Protein AF-A0A920UET9-F1 (afdb_monomer)

Foldseek 3Di:
DDWDADPVGAIDDDPPDPCLVVVCVVPVVSVVVVVVVCCVRPVDPDDDCPDVVNVVVPD

pLDDT: mean 84.37, std 16.52, range [38.66, 97.5]

Mean predicted aligned error: 6.63 Å

Nearest PDB structures (foldseek):
  4u0b-assembly1_D  TM=2.343E-01  e=7.079E+00  Human immunodeficiency virus type 1 (NEW YORK-5 ISOLATE)
  4u0b-assembly1_F  TM=2.038E-01  e=7.079E+00  Human immunodeficiency virus type 1 (NEW YORK-5 ISOLATE)
  8ty6-assembly1_F  TM=2.193E-01  e=7.590E+00  Human immunodeficiency virus 1

Sequence (59 aa):
MIYWERPQGGKVFNAGAIGFGWALDADPKLTKLLRNVLYQLAGVKARTPYDPEWLELVK

Secondary structure (DSSP, 8-state):
-EEEE-TTS-EEEE---TTHHHHHHH-HHHHHHHHHHHHHHH------TTSHHHHTT--

Solvent-accessible surface area (backbone atoms only — not comparable to full-atom values): 3776 Å² total; per-residue (Å²): 105,52,75,51,72,45,98,92,58,64,74,50,79,43,72,84,55,90,61,49,71,62,43,37,76,77,31,67,64,55,37,52,49,52,49,52,50,42,28,75,76,70,65,51,76,82,85,57,82,78,40,68,81,50,54,66,69,72,118

Radius of gyration: 13.85 Å; Cα contacts (8 Å, |Δi|>4): 35; chains: 1; bounding box: 28×32×34 Å

Structure (mmCIF, N/CA/C/O backbone):
data_AF-A0A920UET9-F1
#
_entry.id   AF-A0A920UET9-F1
#
loop_
_atom_site.group_PDB
_atom_site.id
_atom_site.type_symbol
_atom_site.label_atom_id
_atom_site.label_alt_id
_atom_site.label_comp_id
_atom_site.label_asym_id
_atom_site.label_entity_id
_atom_site.label_seq_id
_atom_site.pdbx_PDB_ins_code
_atom_site.Cartn_x
_atom_site.Cartn_y
_atom_site.Cartn_z
_atom_site.occupancy
_atom_site.B_iso_or_equiv
_atom_site.auth_seq_id
_atom_site.auth_comp_id
_atom_site.auth_asym_id
_atom_site.auth_atom_id
_atom_site.pdbx_PDB_model_num
ATOM 1 N N . MET A 1 1 ? 5.363 6.568 2.879 1.00 92.88 1 MET A N 1
ATOM 2 C CA . MET A 1 1 ? 4.319 5.527 2.921 1.00 92.88 1 MET A CA 1
ATOM 3 C C . MET A 1 1 ? 3.855 5.345 4.353 1.00 92.88 1 MET A C 1
ATOM 5 O O . MET A 1 1 ? 4.701 5.270 5.234 1.00 92.88 1 MET A O 1
ATOM 9 N N . ILE A 1 2 ? 2.544 5.344 4.588 1.00 96.88 2 ILE A N 1
ATOM 10 C CA . ILE A 1 2 ? 1.946 5.304 5.931 1.00 96.88 2 ILE A CA 1
ATOM 11 C C . ILE A 1 2 ? 0.808 4.281 5.937 1.00 96.88 2 ILE A C 1
ATOM 13 O O . ILE A 1 2 ? 0.064 4.175 4.960 1.00 96.88 2 ILE A O 1
ATOM 17 N N . TYR A 1 3 ? 0.672 3.551 7.043 1.00 96.44 3 TYR A N 1
ATOM 18 C CA . TYR A 1 3 ? -0.434 2.639 7.313 1.00 96.44 3 TYR A CA 1
ATOM 19 C C . TYR A 1 3 ? -1.030 2.949 8.686 1.00 96.44 3 TYR A C 1
ATOM 21 O O . TYR A 1 3 ? -0.279 3.093 9.650 1.00 96.44 3 TYR A O 1
ATOM 29 N N . TRP A 1 4 ? -2.353 3.072 8.782 1.00 97.00 4 TRP A N 1
ATOM 30 C CA . TRP A 1 4 ? -3.019 3.380 10.049 1.00 97.00 4 TRP A CA 1
ATOM 31 C C . TRP A 1 4 ? -4.438 2.822 10.126 1.00 97.00 4 TRP A C 1
ATOM 33 O O . TRP A 1 4 ? -5.069 2.525 9.109 1.00 97.00 4 TRP A O 1
ATOM 43 N N . GLU A 1 5 ? -4.951 2.714 11.348 1.00 97.50 5 GLU A N 1
ATOM 44 C C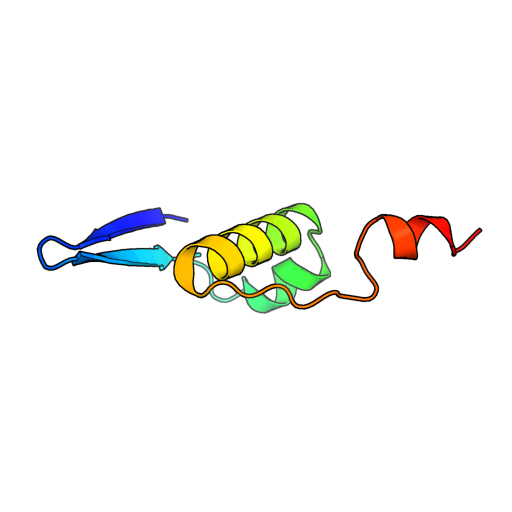A . GLU A 1 5 ? -6.343 2.366 11.635 1.00 97.50 5 GLU A CA 1
ATOM 45 C C . GLU A 1 5 ? -7.109 3.632 12.037 1.00 97.50 5 GLU A C 1
ATOM 47 O O . GLU A 1 5 ? -6.579 4.492 12.745 1.00 97.50 5 GLU A O 1
ATOM 52 N N . ARG A 1 6 ? -8.340 3.796 11.544 1.00 96.62 6 ARG A N 1
ATOM 53 C CA . ARG A 1 6 ? -9.167 4.961 11.890 1.00 96.62 6 ARG A CA 1
ATOM 54 C C . ARG A 1 6 ? -9.900 4.726 13.214 1.00 96.62 6 ARG A C 1
ATOM 56 O O . ARG A 1 6 ? -10.293 3.589 13.473 1.00 96.62 6 ARG A O 1
ATOM 63 N N . PRO A 1 7 ? -10.197 5.781 13.997 1.00 96.75 7 PRO A N 1
ATOM 64 C CA . PRO A 1 7 ? -10.924 5.633 15.261 1.00 96.75 7 PRO A CA 1
ATOM 65 C C . PRO A 1 7 ? -12.300 4.965 15.119 1.00 96.75 7 PRO A C 1
ATOM 67 O O . PRO A 1 7 ? -12.715 4.220 15.997 1.00 96.75 7 PRO A O 1
ATOM 70 N N . GLN A 1 8 ? -13.000 5.189 14.002 1.00 96.06 8 GLN A N 1
ATOM 71 C CA . GLN A 1 8 ? -14.309 4.582 13.706 1.00 96.06 8 GLN A CA 1
ATOM 72 C C . GLN A 1 8 ? -14.195 3.209 13.020 1.00 96.06 8 GLN A C 1
ATOM 74 O O . GLN A 1 8 ? -15.181 2.676 12.516 1.00 96.06 8 GLN A O 1
ATOM 79 N N . GLY A 1 9 ? -12.989 2.649 12.951 1.00 93.00 9 GLY A N 1
ATOM 80 C CA . GLY A 1 9 ? -12.705 1.418 12.235 1.00 93.00 9 GLY A CA 1
ATOM 81 C C . GLY A 1 9 ? -12.348 1.616 10.759 1.00 93.00 9 GLY A C 1
ATOM 82 O O . GLY A 1 9 ? -12.478 2.685 10.143 1.00 93.00 9 GLY A O 1
ATOM 83 N N . GLY A 1 10 ? -11.853 0.526 10.179 1.00 94.25 10 GLY A N 1
ATOM 84 C CA . GLY A 1 10 ? -11.211 0.518 8.872 1.00 94.25 10 GLY A CA 1
ATOM 85 C C . GLY A 1 10 ? -9.732 0.891 8.955 1.00 94.25 10 GLY A C 1
ATOM 86 O O . GLY A 1 10 ? -9.277 1.571 9.876 1.00 94.25 10 GLY A O 1
ATOM 87 N N . LYS A 1 11 ? -8.976 0.422 7.968 1.00 96.69 11 LYS A N 1
ATOM 88 C CA . LYS A 1 11 ? -7.530 0.619 7.874 1.00 96.69 11 LYS A CA 1
ATOM 89 C C . LYS A 1 11 ? -7.211 1.307 6.556 1.00 96.69 11 LYS A C 1
ATOM 91 O O . LYS A 1 11 ? -7.926 1.119 5.572 1.00 96.69 11 LYS A O 1
ATOM 96 N N . VAL A 1 12 ? -6.173 2.129 6.546 1.00 96.31 12 VAL A N 1
ATOM 97 C CA . VAL A 1 12 ? -5.787 2.927 5.384 1.00 96.31 12 VAL A CA 1
ATOM 98 C C . VAL A 1 12 ? -4.314 2.718 5.094 1.00 96.31 12 VAL A C 1
ATOM 100 O O . VAL A 1 12 ? -3.478 2.720 5.994 1.00 96.31 12 VAL A O 1
ATOM 103 N N . PHE A 1 13 ? -4.011 2.571 3.811 1.00 97.31 13 PHE A N 1
ATOM 104 C CA . PHE A 1 13 ? -2.663 2.582 3.276 1.00 97.31 13 PHE A CA 1
ATOM 105 C C . PHE A 1 13 ? -2.506 3.791 2.354 1.00 97.31 13 PHE A C 1
ATOM 107 O O . PHE A 1 13 ? -3.306 3.979 1.439 1.00 97.31 13 PHE A O 1
ATOM 114 N N . ASN A 1 14 ? -1.475 4.605 2.581 1.00 96.31 14 ASN A N 1
ATOM 115 C CA . ASN A 1 14 ? -1.126 5.738 1.729 1.00 96.31 14 ASN A CA 1
ATOM 116 C C . ASN A 1 14 ? 0.319 5.596 1.233 1.00 96.31 14 ASN A C 1
ATOM 118 O O . ASN A 1 14 ? 1.273 5.649 2.016 1.00 96.31 14 ASN A O 1
ATOM 122 N N . ALA A 1 15 ? 0.476 5.446 -0.083 1.00 95.12 15 ALA A N 1
ATOM 123 C CA . ALA A 1 15 ? 1.774 5.368 -0.743 1.00 95.12 15 ALA A CA 1
ATOM 124 C C . ALA A 1 15 ? 2.579 6.677 -0.644 1.00 95.12 15 ALA A C 1
ATOM 126 O O . ALA A 1 15 ? 3.794 6.635 -0.452 1.00 95.12 15 ALA A O 1
ATOM 127 N N . GLY A 1 16 ? 1.902 7.829 -0.701 1.00 93.81 16 GLY A N 1
ATOM 128 C CA . GLY A 1 16 ? 2.506 9.158 -0.582 1.00 93.81 16 GLY A CA 1
ATOM 129 C C . GLY A 1 16 ? 3.335 9.597 -1.791 1.00 93.81 16 GLY A C 1
ATOM 130 O O . GLY A 1 16 ? 4.223 10.425 -1.628 1.00 93.81 16 GLY A O 1
ATOM 131 N N . ALA A 1 17 ? 3.091 9.038 -2.982 1.00 92.81 17 ALA A N 1
ATOM 132 C CA . ALA A 1 17 ? 3.854 9.353 -4.189 1.00 92.81 17 ALA A CA 1
ATOM 133 C C . ALA A 1 17 ? 2.972 9.355 -5.445 1.00 92.81 17 ALA A C 1
ATOM 135 O O . ALA A 1 17 ? 2.221 8.408 -5.675 1.00 92.81 17 ALA A O 1
ATOM 136 N N . ILE A 1 18 ? 3.122 10.382 -6.290 1.00 94.69 18 ILE A N 1
ATOM 137 C CA . ILE A 1 18 ? 2.453 10.465 -7.603 1.00 94.69 18 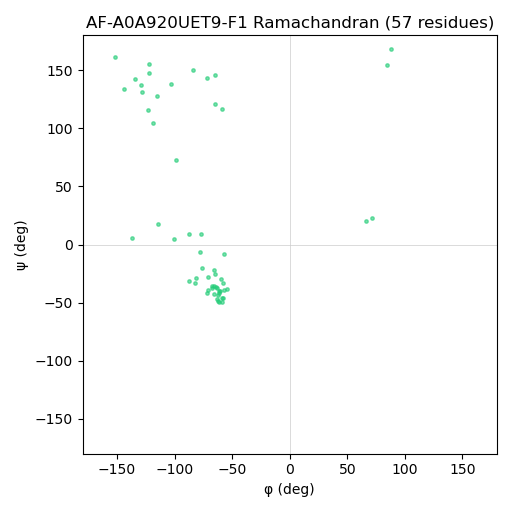ILE A CA 1
ATOM 138 C C . ILE A 1 18 ? 2.922 9.317 -8.502 1.00 94.69 18 ILE A C 1
ATOM 140 O O . ILE A 1 18 ? 2.116 8.640 -9.131 1.00 94.69 18 ILE A O 1
ATOM 144 N N . GLY A 1 19 ? 4.230 9.045 -8.501 1.00 94.81 19 GLY A N 1
ATOM 145 C CA . GLY A 1 19 ? 4.827 7.994 -9.320 1.00 94.81 19 GLY A CA 1
ATOM 146 C C . GLY A 1 19 ? 4.623 6.572 -8.805 1.00 94.81 19 GLY A C 1
ATOM 147 O O . GLY A 1 19 ? 5.238 5.654 -9.341 1.00 94.81 19 GLY A O 1
ATOM 148 N N . PHE A 1 20 ? 3.784 6.366 -7.783 1.00 94.56 20 PHE A N 1
ATOM 149 C CA . PHE A 1 20 ? 3.561 5.038 -7.213 1.00 94.56 20 PHE A CA 1
ATOM 150 C C . PHE A 1 20 ? 3.077 4.042 -8.271 1.00 94.56 20 PHE A C 1
ATOM 152 O O . PHE A 1 20 ? 3.561 2.921 -8.286 1.00 94.56 20 PHE A O 1
ATOM 159 N N . GLY A 1 21 ? 2.209 4.467 -9.197 1.00 90.81 21 GLY A N 1
ATOM 160 C CA . GLY A 1 21 ? 1.724 3.615 -10.287 1.00 90.81 21 GLY A CA 1
ATOM 161 C C . GLY A 1 21 ? 2.844 3.074 -11.182 1.00 90.81 21 GLY A C 1
ATOM 162 O O . GLY A 1 21 ? 2.915 1.869 -11.391 1.00 90.81 21 GLY A O 1
ATOM 163 N N . TRP A 1 22 ? 3.756 3.935 -11.652 1.00 94.25 22 TRP A N 1
ATOM 164 C CA . TRP A 1 22 ? 4.907 3.504 -12.463 1.00 94.25 22 TRP A CA 1
ATOM 165 C C . TRP A 1 22 ? 5.903 2.6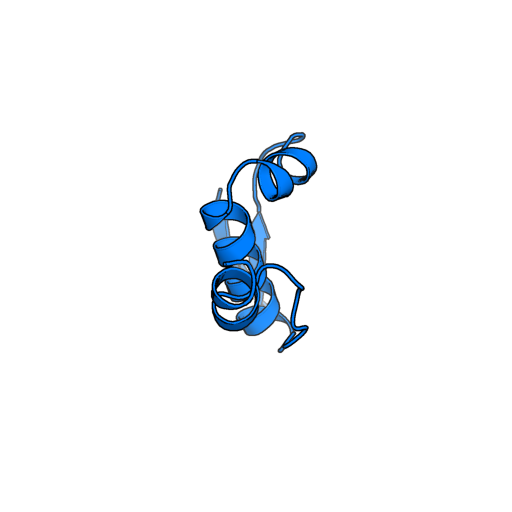64 -11.663 1.00 94.25 22 TRP A C 1
ATOM 167 O O . TRP A 1 22 ? 6.472 1.710 -12.182 1.00 94.25 22 TRP A O 1
ATOM 177 N N . ALA A 1 23 ? 6.095 2.985 -10.383 1.00 93.06 23 ALA A N 1
ATOM 178 C CA . ALA A 1 23 ? 7.006 2.242 -9.523 1.00 93.06 23 ALA A CA 1
ATOM 179 C C 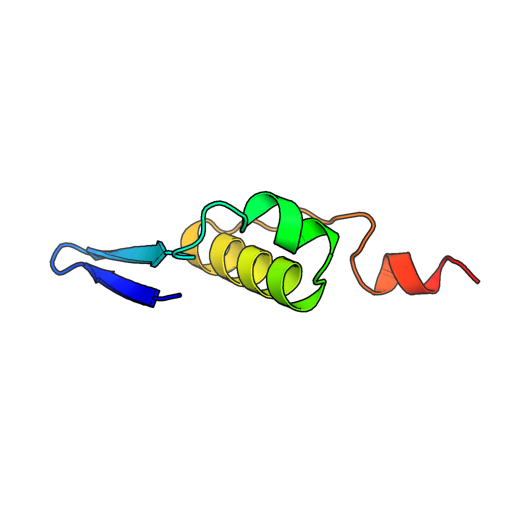. ALA A 1 23 ? 6.551 0.793 -9.272 1.00 93.06 23 ALA A C 1
ATOM 181 O O . ALA A 1 23 ? 7.388 -0.043 -8.954 1.00 93.06 23 ALA A O 1
ATOM 182 N N . LEU A 1 24 ? 5.260 0.470 -9.430 1.00 91.50 24 LEU A N 1
ATOM 183 C CA . LEU A 1 24 ? 4.786 -0.918 -9.355 1.00 91.50 24 LEU A CA 1
ATOM 184 C C . LEU A 1 24 ? 5.366 -1.784 -10.484 1.00 91.50 24 LEU A C 1
ATOM 186 O O . LEU A 1 24 ? 5.686 -2.947 -10.251 1.00 91.50 24 LEU A O 1
ATOM 190 N N . ASP A 1 25 ? 5.527 -1.220 -11.680 1.00 88.12 25 ASP A N 1
ATOM 191 C CA . ASP A 1 25 ? 6.117 -1.926 -12.823 1.00 88.12 25 ASP A CA 1
ATOM 192 C C . ASP A 1 25 ? 7.630 -2.129 -12.638 1.00 88.12 25 ASP A C 1
ATOM 194 O O . ASP A 1 25 ? 8.160 -3.213 -12.867 1.00 88.12 25 ASP A O 1
ATOM 198 N N . ALA A 1 26 ? 8.320 -1.101 -12.137 1.00 90.62 26 ALA A N 1
ATOM 199 C CA . ALA A 1 26 ? 9.772 -1.122 -11.979 1.00 90.62 26 ALA A CA 1
ATOM 200 C C . ALA A 1 26 ? 10.270 -1.847 -10.709 1.00 90.62 26 ALA A C 1
ATOM 202 O O . ALA A 1 26 ? 11.389 -2.361 -10.704 1.00 90.62 26 ALA A O 1
ATOM 203 N N . ASP A 1 27 ? 9.486 -1.870 -9.622 1.00 87.44 27 ASP A N 1
ATOM 204 C CA . ASP A 1 27 ? 9.880 -2.457 -8.335 1.00 87.44 27 ASP A CA 1
ATOM 205 C C . ASP A 1 27 ? 8.959 -3.630 -7.927 1.00 87.44 27 ASP A C 1
ATOM 207 O O . ASP A 1 27 ? 7.851 -3.428 -7.406 1.00 87.44 27 ASP A O 1
ATOM 211 N N . PRO A 1 28 ? 9.431 -4.885 -8.054 1.00 84.50 28 PRO A N 1
ATOM 212 C CA . PRO A 1 28 ? 8.640 -6.057 -7.689 1.00 84.50 28 PRO A CA 1
ATOM 213 C C . PRO A 1 28 ? 8.332 -6.138 -6.185 1.00 84.50 28 PRO A C 1
ATOM 215 O O . PRO A 1 28 ? 7.324 -6.735 -5.792 1.00 84.50 28 PRO A O 1
ATOM 218 N N . LYS A 1 29 ? 9.149 -5.532 -5.310 1.00 88.56 29 LYS A N 1
ATOM 219 C CA . LYS A 1 29 ? 8.864 -5.485 -3.866 1.00 88.56 29 LYS A CA 1
ATOM 220 C C . LYS A 1 29 ? 7.690 -4.561 -3.581 1.00 88.56 29 LYS A C 1
ATOM 222 O O . LYS A 1 29 ? 6.848 -4.894 -2.745 1.00 88.56 29 LYS A O 1
ATOM 22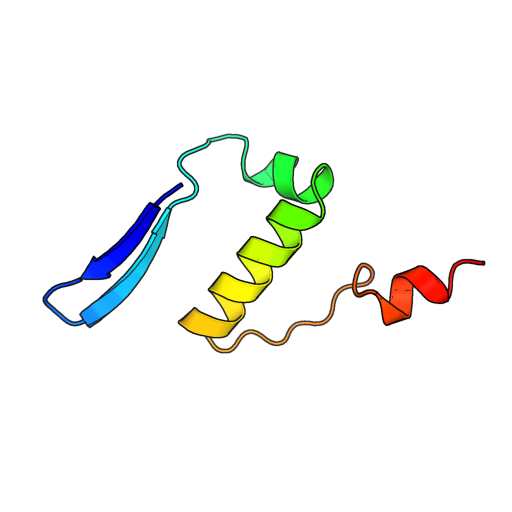7 N N . LEU A 1 30 ? 7.609 -3.439 -4.291 1.00 92.00 30 LEU A N 1
ATOM 228 C CA . LEU A 1 30 ? 6.505 -2.496 -4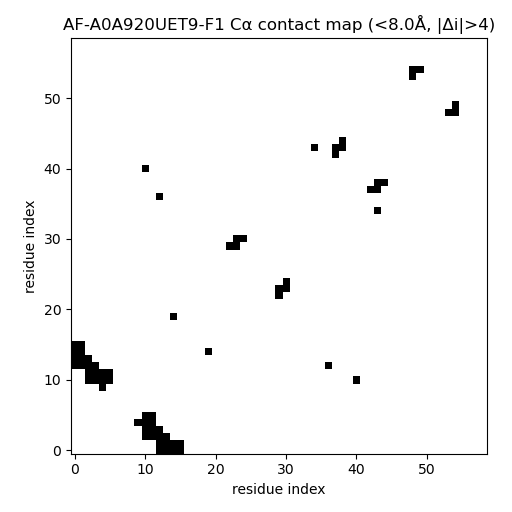.164 1.00 92.00 30 LEU A CA 1
ATOM 229 C C . LEU A 1 30 ? 5.189 -3.114 -4.643 1.00 92.00 30 LEU A C 1
ATOM 231 O O . LEU A 1 30 ? 4.174 -3.026 -3.948 1.00 92.00 30 LEU A O 1
ATOM 235 N N . THR A 1 31 ? 5.234 -3.835 -5.764 1.00 90.69 31 THR A N 1
ATOM 236 C CA . THR A 1 31 ? 4.100 -4.633 -6.245 1.00 90.69 31 THR A CA 1
ATOM 237 C C . THR A 1 31 ? 3.665 -5.676 -5.222 1.00 90.69 31 THR A C 1
ATOM 239 O O . THR A 1 31 ? 2.479 -5.766 -4.894 1.00 90.69 31 THR A O 1
ATOM 242 N N . LYS A 1 32 ? 4.607 -6.421 -4.632 1.00 89.19 32 LYS A N 1
ATOM 243 C CA . LYS A 1 32 ? 4.292 -7.394 -3.577 1.00 89.19 32 LYS A CA 1
ATOM 244 C C . LYS A 1 32 ? 3.668 -6.738 -2.342 1.00 89.19 32 LYS A C 1
ATOM 246 O O . LYS A 1 32 ? 2.725 -7.283 -1.770 1.00 89.19 32 LYS A O 1
ATOM 251 N N . LEU A 1 33 ? 4.149 -5.563 -1.942 1.00 93.06 33 LEU A N 1
ATOM 252 C CA . LEU A 1 33 ? 3.579 -4.820 -0.822 1.00 93.06 33 LEU A CA 1
ATOM 253 C C . LEU A 1 33 ? 2.129 -4.407 -1.097 1.00 93.06 33 LEU A C 1
ATOM 255 O O . LEU A 1 33 ? 1.266 -4.645 -0.253 1.00 93.06 33 LEU A O 1
ATOM 259 N N . LEU A 1 34 ? 1.841 -3.849 -2.276 1.00 93.50 34 LEU A N 1
ATOM 260 C CA . LEU A 1 34 ? 0.474 -3.478 -2.642 1.00 93.50 34 LEU A CA 1
ATOM 261 C C . LEU A 1 34 ? -0.455 -4.702 -2.662 1.00 93.50 34 LEU A C 1
ATOM 263 O O . LEU A 1 34 ? -1.571 -4.625 -2.152 1.00 93.50 34 LEU A O 1
ATOM 267 N N . ARG A 1 35 ? 0.013 -5.852 -3.166 1.00 90.81 35 ARG A N 1
ATOM 268 C CA . ARG A 1 35 ? -0.741 -7.120 -3.125 1.00 90.81 35 ARG A CA 1
ATOM 269 C C . ARG A 1 35 ? -1.088 -7.525 -1.692 1.00 90.81 35 ARG A C 1
ATOM 271 O O . ARG A 1 35 ? -2.243 -7.841 -1.416 1.00 90.81 35 ARG A O 1
ATOM 278 N N . ASN A 1 36 ? -0.127 -7.448 -0.771 1.00 93.12 36 ASN A N 1
ATOM 279 C CA . ASN A 1 36 ? -0.367 -7.741 0.644 1.00 93.12 36 ASN A CA 1
ATOM 280 C C . ASN A 1 36 ? -1.407 -6.794 1.256 1.00 93.12 36 ASN A C 1
ATOM 282 O O . ASN A 1 36 ? -2.286 -7.246 1.986 1.00 93.12 36 ASN A O 1
ATOM 286 N N . VAL A 1 37 ? -1.344 -5.498 0.935 1.00 95.44 37 VAL A N 1
ATOM 287 C CA . VAL A 1 37 ? -2.331 -4.509 1.395 1.00 95.44 37 VAL A CA 1
ATOM 288 C C . VAL A 1 37 ? -3.724 -4.854 0.867 1.00 95.44 37 VAL A C 1
ATOM 290 O O . VAL A 1 37 ? -4.667 -4.931 1.647 1.00 95.44 37 VAL A O 1
ATOM 293 N N . LEU A 1 38 ? -3.868 -5.115 -0.432 1.00 94.25 38 LEU A N 1
ATOM 294 C CA . LEU A 1 38 ? -5.163 -5.448 -1.036 1.00 94.25 38 LEU A CA 1
ATOM 295 C C . LEU A 1 38 ? -5.747 -6.755 -0.486 1.00 94.25 38 LEU A C 1
ATOM 297 O O . LEU A 1 38 ? -6.954 -6.843 -0.250 1.00 94.25 38 LEU A O 1
ATOM 301 N N . TYR A 1 39 ? -4.901 -7.753 -0.228 1.00 93.88 39 TYR A N 1
ATOM 302 C CA . TYR A 1 39 ? -5.315 -8.983 0.438 1.00 93.88 39 TYR A CA 1
ATOM 303 C C . TYR A 1 39 ? -5.828 -8.712 1.859 1.00 93.88 39 TYR A C 1
ATOM 305 O O . TYR A 1 39 ? -6.912 -9.164 2.217 1.00 93.88 39 TYR A O 1
ATOM 313 N N . GLN A 1 40 ? -5.087 -7.939 2.656 1.00 93.44 40 GLN A N 1
ATOM 314 C CA . GLN A 1 40 ? -5.454 -7.638 4.043 1.00 93.44 40 GLN A CA 1
ATOM 315 C C . GLN A 1 40 ? -6.709 -6.762 4.156 1.00 93.44 40 GLN A C 1
ATOM 317 O O . GLN A 1 40 ? -7.507 -6.957 5.068 1.00 93.44 40 GLN A O 1
ATOM 322 N N . LEU A 1 41 ? -6.890 -5.796 3.251 1.00 94.50 41 LEU A N 1
ATOM 323 C CA . LEU A 1 41 ? -7.992 -4.833 3.334 1.00 94.50 41 LEU A CA 1
ATOM 324 C C . LEU A 1 41 ? -9.278 -5.307 2.659 1.00 94.50 41 LEU A C 1
ATOM 326 O O . LEU A 1 41 ? -10.361 -4.918 3.088 1.00 94.50 41 LEU A O 1
ATOM 330 N N . ALA A 1 42 ? -9.168 -6.105 1.598 1.00 91.50 42 ALA A N 1
ATOM 331 C CA . ALA A 1 42 ? -10.306 -6.462 0.754 1.00 91.50 42 ALA A CA 1
ATOM 332 C C . ALA A 1 42 ? -10.339 -7.947 0.356 1.00 91.50 42 ALA A C 1
ATOM 334 O O . ALA A 1 42 ? -11.175 -8.345 -0.451 1.00 91.50 42 ALA A O 1
ATOM 335 N N . GLY A 1 43 ? -9.440 -8.785 0.885 1.00 91.69 43 GLY A N 1
ATOM 336 C CA . GLY A 1 43 ? -9.405 -10.215 0.567 1.00 91.69 43 GLY A CA 1
ATOM 337 C C . GLY A 1 43 ? -9.042 -10.518 -0.888 1.00 91.69 43 GLY A C 1
ATOM 338 O O . GLY A 1 43 ? -9.350 -11.606 -1.377 1.00 91.69 43 GLY A O 1
ATOM 339 N N . VAL A 1 44 ? -8.409 -9.578 -1.599 1.00 90.50 44 VAL A N 1
ATOM 340 C CA . VAL A 1 44 ? -8.039 -9.748 -3.011 1.00 90.50 44 VAL A CA 1
ATOM 341 C C . VAL A 1 44 ? -7.005 -10.868 -3.149 1.00 90.50 44 VAL A C 1
ATOM 343 O O . VAL A 1 44 ? -5.914 -10.786 -2.591 1.00 90.50 44 VAL A O 1
ATOM 346 N N . LYS A 1 45 ? -7.340 -11.906 -3.926 1.00 83.44 45 LYS A N 1
ATOM 347 C CA . LYS A 1 45 ? -6.482 -13.078 -4.213 1.00 83.44 45 LYS A CA 1
ATOM 348 C C . LYS A 1 45 ? -6.073 -13.177 -5.689 1.00 83.44 45 LYS A C 1
ATOM 350 O O . LYS A 1 45 ? -5.710 -14.254 -6.154 1.00 83.44 45 LYS A O 1
ATOM 355 N N . ALA A 1 46 ? -6.198 -12.085 -6.445 1.00 71.56 46 ALA A N 1
ATOM 356 C CA . ALA A 1 46 ? -5.937 -12.086 -7.881 1.00 71.56 46 ALA A CA 1
ATOM 357 C C . ALA A 1 46 ? -4.496 -12.536 -8.175 1.00 71.56 46 ALA A C 1
ATOM 359 O O . ALA A 1 46 ? -3.533 -11.877 -7.776 1.00 71.56 46 ALA A O 1
ATOM 360 N N . ARG A 1 47 ? -4.354 -13.663 -8.880 1.00 64.88 47 ARG A N 1
ATOM 361 C CA . ARG A 1 47 ? -3.063 -14.131 -9.395 1.00 64.88 47 ARG A CA 1
ATOM 362 C C . ARG A 1 47 ? -2.626 -13.234 -10.548 1.00 64.88 47 ARG A C 1
ATOM 364 O O . ARG A 1 47 ? -3.465 -12.775 -11.319 1.00 64.88 47 ARG A O 1
ATOM 371 N N . THR A 1 48 ? -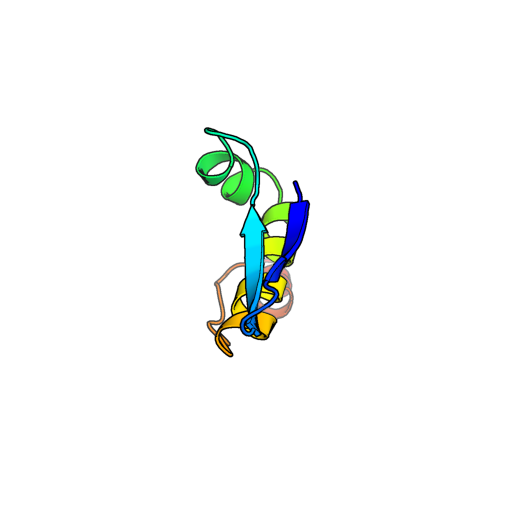1.331 -12.971 -10.658 1.00 63.69 48 THR A N 1
ATOM 372 C CA . THR A 1 48 ? -0.753 -12.236 -11.793 1.00 63.69 48 THR A CA 1
ATOM 373 C C . THR A 1 48 ? 0.315 -13.070 -12.485 1.00 63.69 48 THR A C 1
ATOM 375 O O . THR A 1 48 ? 0.951 -13.879 -11.813 1.00 63.69 48 THR A O 1
ATOM 378 N N . PRO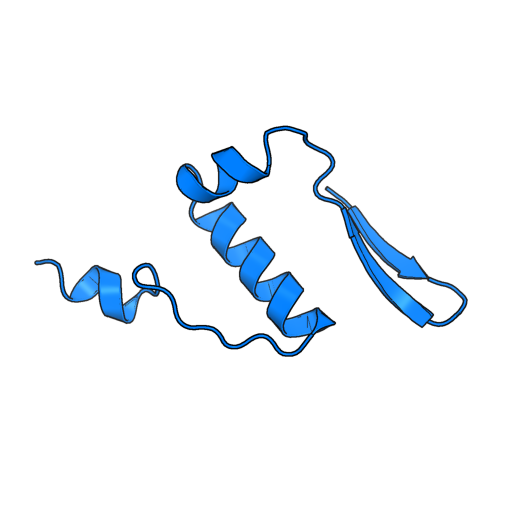 A 1 49 ? 0.599 -12.818 -13.777 1.00 60.41 49 PRO A N 1
ATOM 379 C CA . PRO A 1 49 ? 1.702 -13.461 -14.502 1.00 60.41 49 PRO A CA 1
ATOM 380 C C . PRO A 1 49 ? 3.095 -13.267 -13.874 1.00 60.41 49 PRO A C 1
ATOM 382 O O . PRO A 1 49 ? 4.055 -13.875 -14.320 1.00 60.41 49 PRO A O 1
ATOM 385 N N . TYR A 1 50 ? 3.219 -12.415 -12.852 1.00 59.75 50 TYR A N 1
ATOM 386 C CA . TYR A 1 50 ? 4.455 -12.146 -12.113 1.00 59.75 50 TYR A CA 1
ATOM 387 C C . TYR A 1 50 ? 4.547 -12.885 -10.768 1.00 59.75 50 TYR A C 1
ATOM 389 O O . TYR A 1 50 ? 5.463 -12.628 -9.987 1.00 59.75 50 TYR A O 1
ATOM 397 N N . ASP A 1 51 ? 3.585 -13.756 -10.441 1.00 66.38 51 ASP A N 1
ATOM 398 C CA . ASP A 1 51 ? 3.702 -14.596 -9.248 1.00 66.38 51 ASP A CA 1
ATOM 399 C C . ASP A 1 51 ? 4.889 -15.578 -9.424 1.00 66.38 51 ASP A C 1
ATOM 401 O O . ASP A 1 51 ? 5.149 -16.016 -10.543 1.00 66.38 51 ASP A O 1
ATOM 405 N N . PRO A 1 52 ? 5.639 -15.937 -8.362 1.00 60.22 52 PRO A N 1
ATOM 406 C CA . PRO A 1 52 ? 6.896 -16.688 -8.490 1.00 60.22 52 PRO A CA 1
ATOM 407 C C . PRO A 1 52 ? 6.787 -18.005 -9.276 1.00 60.22 52 PRO A C 1
ATOM 409 O O . PRO A 1 52 ? 7.667 -18.297 -10.076 1.00 60.22 52 PRO A O 1
ATOM 412 N N . GLU A 1 53 ? 5.687 -18.753 -9.120 1.00 61.28 53 GLU A N 1
ATOM 413 C CA . GLU A 1 53 ? 5.419 -19.973 -9.908 1.00 61.28 53 GLU A CA 1
ATOM 414 C C . GLU A 1 53 ? 5.360 -19.709 -11.425 1.00 61.28 53 GLU A C 1
ATOM 416 O O . GLU A 1 53 ? 5.703 -20.581 -12.217 1.00 61.28 53 GLU A O 1
ATOM 421 N N . TRP A 1 54 ? 4.950 -18.508 -11.843 1.00 46.47 54 TRP A N 1
ATOM 422 C CA . TRP A 1 54 ? 4.929 -18.082 -13.244 1.00 46.47 54 TRP A CA 1
ATOM 423 C C . TRP A 1 54 ? 6.295 -17.590 -13.744 1.00 46.47 54 TRP A C 1
ATOM 425 O O . TRP A 1 54 ? 6.623 -17.803 -14.908 1.00 46.47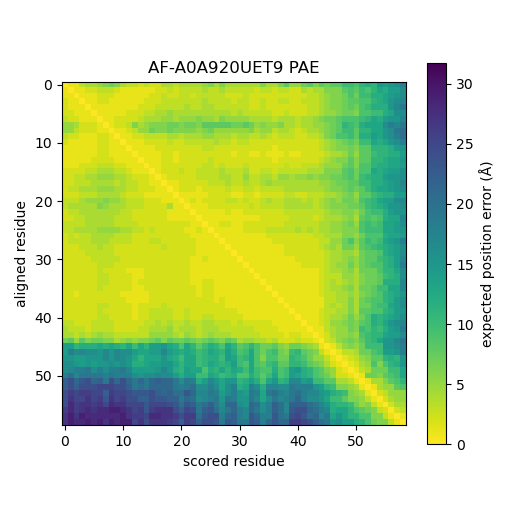 54 TRP A O 1
ATOM 435 N N . LEU A 1 55 ? 7.102 -16.962 -12.883 1.00 47.84 55 LEU A N 1
ATOM 436 C CA . LEU A 1 55 ? 8.457 -16.513 -13.233 1.00 47.84 55 LEU A CA 1
ATOM 437 C C . LEU A 1 55 ? 9.437 -17.686 -13.403 1.00 47.84 55 LEU A C 1
ATOM 439 O O . LEU A 1 55 ? 10.376 -17.576 -14.186 1.00 47.84 55 LEU A O 1
ATOM 443 N N . GLU A 1 56 ? 9.217 -18.817 -12.722 1.00 49.56 56 GLU A N 1
ATOM 444 C CA . GLU A 1 56 ? 10.045 -20.023 -12.890 1.00 49.56 56 GLU A CA 1
ATOM 445 C C . GLU A 1 56 ? 9.760 -20.809 -14.181 1.00 49.56 56 GLU A C 1
ATOM 447 O O . GLU A 1 56 ? 10.628 -21.554 -14.637 1.00 49.56 56 GLU A O 1
ATOM 452 N N . LEU A 1 57 ? 8.586 -20.622 -14.799 1.00 49.12 57 LEU A N 1
ATOM 453 C CA . LEU A 1 57 ? 8.213 -21.248 -16.079 1.00 49.12 57 LEU A CA 1
ATOM 454 C C . LEU A 1 57 ? 8.846 -20.568 -17.303 1.00 49.12 57 LEU A C 1
ATOM 456 O O . LEU A 1 57 ? 8.717 -21.074 -18.416 1.00 49.12 57 LEU A O 1
ATOM 460 N N . VAL A 1 58 ? 9.541 -19.444 -17.113 1.00 48.44 58 VAL A N 1
ATOM 461 C CA . VAL A 1 58 ? 10.321 -18.778 -18.162 1.00 48.44 58 VAL A CA 1
ATOM 462 C C . VAL A 1 58 ? 11.793 -19.173 -17.999 1.00 48.44 58 VAL A C 1
ATOM 464 O O . VAL A 1 58 ? 12.617 -18.392 -17.524 1.00 48.44 58 VAL A O 1
ATOM 467 N N . LYS A 1 59 ? 12.114 -20.419 -18.352 1.00 38.66 59 LYS A N 1
ATOM 468 C CA . LYS A 1 59 ? 13.483 -20.907 -18.569 1.00 38.66 59 LYS A CA 1
ATOM 469 C C . LYS A 1 59 ? 13.582 -21.589 -19.920 1.00 38.66 59 LYS A C 1
ATOM 471 O O . LYS A 1 59 ? 12.655 -22.362 -20.245 1.00 38.66 59 LYS A O 1
#